Protein AF-A0A392V5I1-F1 (afdb_monomer_lite)

Foldseek 3Di:
DQCCQVPVDDDPPDDPVRVVVCVVVCVQWHCDPPFIWGQDPVRDIDTDDDPVVVVVVCCVVPVD

Radius of gyration: 14.52 Å; chains: 1; bounding box: 36×24×34 Å

Sequence (64 aa):
MANFKAANVIPKEYTWQQKQKLLKDAKQYWWDDPYLYREGRDGLMRRCVSEDEARSIMWHCHSS

Structure (mmCIF, N/CA/C/O backbone):
data_AF-A0A392V5I1-F1
#
_entry.id   AF-A0A392V5I1-F1
#
loop_
_atom_site.group_PDB
_atom_site.id
_atom_site.type_symbol
_atom_site.label_atom_id
_atom_site.label_alt_id
_atom_site.label_comp_id
_atom_site.label_asym_id
_atom_site.label_entity_id
_atom_site.label_seq_id
_atom_site.pdbx_PDB_ins_code
_atom_site.Cartn_x
_atom_site.Cartn_y
_atom_site.Cartn_z
_atom_site.occupancy
_atom_site.B_iso_or_equiv
_atom_site.auth_seq_id
_atom_site.auth_comp_id
_atom_site.auth_asym_id
_atom_site.auth_atom_id
_atom_site.pdbx_PDB_model_num
ATOM 1 N N . MET A 1 1 ? -1.237 -2.207 4.926 1.00 92.88 1 MET A N 1
ATOM 2 C CA . MET A 1 1 ? -1.912 -1.317 3.953 1.00 92.88 1 MET A CA 1
ATOM 3 C C . MET A 1 1 ? -2.731 -2.112 2.944 1.00 92.88 1 MET A C 1
ATOM 5 O O . MET A 1 1 ? -3.936 -1.917 2.930 1.00 92.88 1 MET A O 1
ATOM 9 N N . ALA A 1 2 ? -2.124 -3.030 2.177 1.00 92.62 2 ALA A N 1
ATOM 10 C CA . ALA A 1 2 ? -2.819 -3.881 1.197 1.00 92.62 2 ALA A CA 1
ATOM 11 C C . ALA A 1 2 ? -4.116 -4.510 1.742 1.00 92.62 2 ALA A C 1
ATOM 13 O O . ALA A 1 2 ? -5.188 -4.202 1.244 1.00 92.62 2 ALA A O 1
ATOM 14 N N . ASN A 1 3 ? -4.047 -5.243 2.859 1.00 92.94 3 ASN A N 1
ATOM 15 C CA . ASN A 1 3 ? -5.226 -5.883 3.471 1.00 92.94 3 ASN A CA 1
ATOM 16 C C . ASN A 1 3 ? -6.343 -4.894 3.845 1.00 92.94 3 ASN A C 1
ATOM 18 O O . ASN A 1 3 ? -7.525 -5.189 3.685 1.00 92.94 3 ASN A O 1
ATOM 22 N N . PHE A 1 4 ? -5.973 -3.705 4.333 1.00 95.12 4 PHE A N 1
ATOM 23 C CA . PHE A 1 4 ? -6.949 -2.667 4.655 1.00 95.12 4 PHE A CA 1
ATOM 24 C C . PHE A 1 4 ? -7.613 -2.125 3.386 1.00 95.12 4 PHE A C 1
ATOM 26 O O . PHE A 1 4 ? -8.816 -1.918 3.370 1.00 95.12 4 PHE A O 1
ATOM 33 N N . LYS A 1 5 ? -6.861 -1.928 2.302 1.00 94.62 5 LYS A N 1
ATOM 34 C CA . LYS A 1 5 ? -7.427 -1.433 1.045 1.00 94.62 5 LYS A CA 1
ATOM 35 C C . LYS A 1 5 ? -8.242 -2.478 0.284 1.00 94.62 5 LYS A C 1
ATOM 37 O O . LYS A 1 5 ? -9.264 -2.120 -0.284 1.00 94.62 5 LYS A O 1
ATOM 42 N N . ALA A 1 6 ? -7.817 -3.736 0.312 1.00 94.31 6 ALA A N 1
ATOM 43 C CA . ALA A 1 6 ? -8.506 -4.835 -0.353 1.00 94.31 6 ALA A CA 1
ATOM 44 C C . ALA A 1 6 ? -9.801 -5.236 0.372 1.00 94.31 6 ALA A C 1
ATOM 46 O O . ALA A 1 6 ? -10.810 -5.513 -0.266 1.00 94.31 6 ALA A O 1
ATOM 47 N N . ALA A 1 7 ? -9.782 -5.265 1.711 1.00 94.75 7 ALA A N 1
ATOM 48 C CA . ALA A 1 7 ? -10.849 -5.884 2.502 1.00 94.75 7 ALA A CA 1
ATOM 49 C C . ALA A 1 7 ? -11.322 -5.050 3.709 1.00 94.75 7 ALA A C 1
ATOM 51 O O . ALA A 1 7 ? -12.083 -5.547 4.534 1.00 94.75 7 ALA A O 1
ATOM 52 N N . ASN A 1 8 ? -10.873 -3.798 3.861 1.00 93.81 8 ASN A N 1
ATOM 53 C CA . ASN A 1 8 ? -11.161 -2.940 5.026 1.00 93.81 8 ASN A CA 1
ATOM 54 C C . ASN A 1 8 ? -10.774 -3.565 6.382 1.00 93.81 8 ASN A C 1
ATOM 56 O O . ASN A 1 8 ? -11.295 -3.186 7.432 1.00 93.81 8 ASN A O 1
ATOM 60 N N . VAL A 1 9 ? -9.813 -4.496 6.383 1.00 95.94 9 VAL A N 1
ATOM 61 C CA . VAL A 1 9 ? -9.350 -5.176 7.598 1.00 95.94 9 VAL A CA 1
ATOM 62 C C . VAL A 1 9 ? -8.379 -4.285 8.368 1.00 95.94 9 VAL A C 1
ATOM 64 O O . VAL A 1 9 ? -7.312 -3.919 7.870 1.00 95.94 9 VAL A O 1
ATOM 67 N N . ILE A 1 10 ? -8.736 -3.972 9.614 1.00 94.75 10 ILE A N 1
ATOM 68 C CA . ILE A 1 10 ? -7.870 -3.295 10.583 1.00 94.75 10 ILE A CA 1
ATOM 69 C C . ILE A 1 10 ? -7.476 -4.313 11.661 1.00 94.75 10 ILE A C 1
ATOM 71 O O . ILE A 1 10 ? -8.373 -4.896 12.276 1.00 94.75 10 ILE A O 1
ATOM 75 N N . PRO A 1 11 ? -6.174 -4.523 11.930 1.00 93.69 11 PRO A N 1
ATOM 76 C CA . PRO A 1 11 ? -5.743 -5.452 12.969 1.00 93.69 11 PRO A CA 1
ATOM 77 C C . PRO A 1 1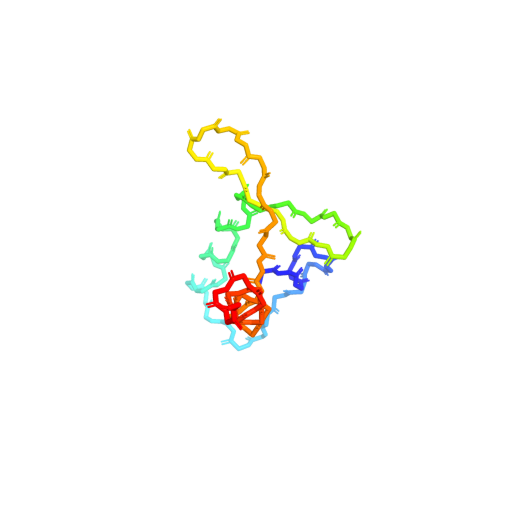1 ? -6.288 -5.057 14.351 1.00 93.69 11 PRO A C 1
ATOM 79 O O . PRO A 1 11 ? -6.351 -3.871 14.700 1.00 93.69 11 PRO A O 1
ATOM 82 N N . LYS A 1 12 ? -6.717 -6.046 15.142 1.00 93.75 12 LYS A N 1
ATOM 83 C CA . LYS A 1 12 ? -7.356 -5.808 16.451 1.00 93.75 12 LYS A CA 1
ATOM 84 C C . LYS A 1 12 ? -6.358 -5.263 17.470 1.00 93.75 12 LYS A C 1
ATOM 86 O O . LYS A 1 12 ? -6.728 -4.446 18.306 1.00 93.75 12 LYS A O 1
ATOM 91 N N . GLU A 1 13 ? -5.108 -5.675 17.334 1.00 96.69 13 GLU A N 1
ATOM 92 C CA . GLU A 1 13 ? -3.939 -5.278 18.108 1.00 96.69 13 GLU A CA 1
ATOM 93 C C . GLU A 1 13 ? -3.521 -3.815 17.895 1.00 96.69 13 GLU A C 1
ATOM 95 O O . GLU A 1 13 ? -2.694 -3.304 18.647 1.00 96.69 13 GLU A O 1
ATOM 100 N N . TYR A 1 14 ? -4.085 -3.111 16.904 1.00 96.25 14 TYR A N 1
ATOM 101 C CA . TYR A 1 14 ? -3.760 -1.702 16.696 1.00 96.25 14 TYR A CA 1
ATOM 102 C C . TYR A 1 14 ? -4.327 -0.828 17.819 1.00 96.25 14 TYR A C 1
ATOM 104 O O . TYR A 1 14 ? -5.533 -0.834 18.097 1.00 96.25 14 TYR A O 1
ATOM 112 N N . THR A 1 15 ?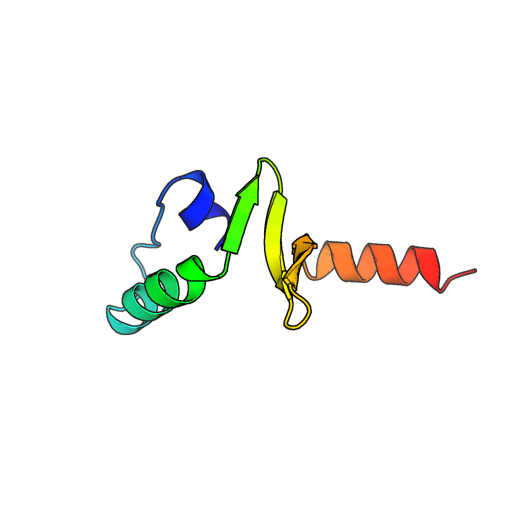 -3.470 0.021 18.385 1.00 97.88 15 THR A N 1
ATOM 113 C CA . THR A 1 15 ? -3.888 1.115 19.264 1.00 97.88 15 THR A CA 1
ATOM 114 C C . THR A 1 15 ? -4.745 2.123 18.500 1.00 97.88 15 THR A C 1
ATOM 116 O O . THR A 1 15 ? -4.722 2.193 17.267 1.00 97.88 15 THR A O 1
ATOM 119 N N . TRP A 1 16 ? -5.495 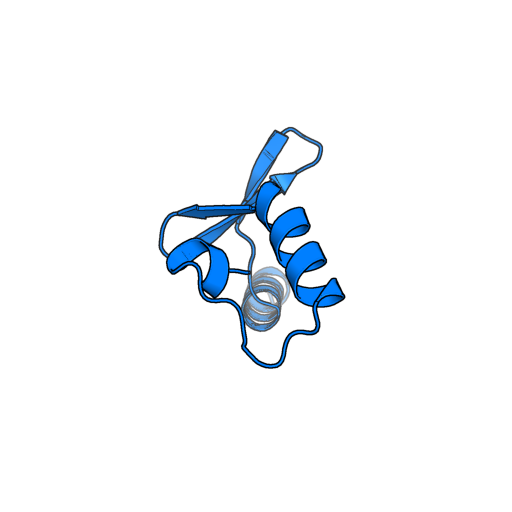2.959 19.220 1.00 96.81 16 TRP A N 1
ATOM 120 C CA . TRP A 1 16 ? -6.299 4.011 18.592 1.00 96.81 16 TRP A CA 1
ATOM 121 C C . TRP A 1 16 ? -5.450 4.927 17.693 1.00 96.81 16 TRP A C 1
ATOM 123 O O . TRP A 1 16 ? -5.842 5.212 16.560 1.00 96.81 16 TRP A O 1
ATOM 133 N N . GLN A 1 17 ? -4.248 5.306 18.142 1.00 97.94 17 GLN A N 1
ATOM 134 C CA . GLN A 1 17 ? -3.330 6.136 17.358 1.00 97.94 17 GLN A CA 1
ATOM 135 C C . GLN A 1 17 ? -2.885 5.433 16.066 1.00 97.94 17 GLN A C 1
ATOM 137 O O . GLN A 1 17 ? -2.840 6.058 15.006 1.00 97.94 17 GLN A O 1
ATOM 142 N N . GLN A 1 18 ? -2.589 4.130 16.125 1.00 97.56 18 GLN A N 1
ATOM 143 C CA . GLN A 1 18 ? -2.192 3.350 14.949 1.00 97.56 18 GLN A CA 1
ATOM 144 C C . GLN A 1 18 ? -3.333 3.218 13.939 1.00 97.56 18 GLN A C 1
ATOM 146 O O . GLN A 1 18 ? -3.096 3.330 12.737 1.00 97.56 18 GLN A O 1
ATOM 151 N N . LYS A 1 19 ? -4.577 3.051 14.406 1.00 96.62 19 LYS A N 1
ATOM 152 C CA . LYS A 1 19 ? -5.763 3.031 13.533 1.00 96.62 19 LYS A CA 1
ATOM 153 C C . LYS A 1 19 ? -5.941 4.362 12.808 1.00 96.62 19 LYS A C 1
ATOM 155 O O . LYS A 1 19 ? -6.102 4.373 11.592 1.00 96.62 19 LYS A O 1
ATOM 160 N N . GLN A 1 20 ? -5.843 5.484 13.523 1.00 97.19 20 GLN A N 1
ATOM 161 C CA . GLN A 1 20 ? -5.924 6.815 12.909 1.00 97.19 20 GLN A CA 1
ATOM 162 C C . GLN A 1 20 ? -4.803 7.048 11.889 1.00 97.19 20 GLN A C 1
ATOM 164 O O . GLN A 1 20 ? -5.054 7.562 10.798 1.00 97.19 20 GLN A O 1
ATOM 169 N N . LYS A 1 21 ? -3.577 6.612 12.204 1.00 96.75 21 LYS A N 1
ATOM 170 C CA . LYS A 1 21 ? -2.452 6.664 11.265 1.00 96.75 21 LYS A CA 1
ATOM 171 C C . LYS A 1 21 ? -2.728 5.835 10.009 1.00 96.75 21 LYS A C 1
ATOM 173 O O . LYS A 1 21 ? -2.573 6.355 8.910 1.00 96.75 21 LYS A O 1
ATOM 178 N N . LEU A 1 22 ? -3.204 4.597 10.159 1.00 96.00 22 LEU A N 1
ATOM 179 C CA . LEU A 1 22 ? -3.563 3.730 9.034 1.00 96.00 22 LEU A CA 1
ATOM 180 C C . LEU A 1 22 ? -4.603 4.395 8.122 1.00 96.00 22 LEU A C 1
ATOM 182 O O . LEU A 1 22 ? -4.406 4.427 6.911 1.00 96.00 22 LEU A O 1
ATOM 186 N N . LEU A 1 23 ? -5.672 4.959 8.695 1.00 95.44 23 LEU A N 1
ATOM 187 C CA . LEU A 1 23 ? -6.728 5.646 7.940 1.00 95.44 23 LEU A CA 1
ATOM 188 C C . LEU A 1 23 ? -6.207 6.880 7.195 1.00 95.44 23 LEU A C 1
ATOM 190 O O . LEU A 1 23 ? -6.616 7.140 6.063 1.00 95.44 23 LEU A O 1
ATOM 194 N N . LYS A 1 24 ? -5.300 7.644 7.813 1.00 95.62 24 LYS A N 1
ATOM 195 C CA . LYS A 1 24 ? -4.661 8.801 7.178 1.00 95.62 24 LYS A CA 1
ATOM 196 C C . LYS A 1 24 ? -3.767 8.368 6.020 1.00 95.62 24 LYS A C 1
ATOM 198 O O . LYS A 1 24 ? -3.912 8.900 4.921 1.00 95.62 24 LYS A O 1
ATOM 203 N N . ASP A 1 25 ? -2.885 7.403 6.259 1.00 94.31 25 ASP A N 1
ATOM 204 C CA . ASP A 1 25 ? -1.931 6.915 5.265 1.00 94.31 25 ASP A CA 1
ATOM 205 C C . ASP A 1 25 ? -2.671 6.285 4.082 1.00 94.31 25 ASP A C 1
ATOM 207 O O . ASP A 1 25 ? -2.326 6.542 2.932 1.00 94.31 25 ASP A O 1
ATOM 211 N N . ALA A 1 26 ? -3.755 5.549 4.346 1.00 94.75 26 ALA A N 1
ATOM 212 C CA . ALA A 1 26 ? -4.579 4.900 3.335 1.00 94.75 26 ALA A CA 1
ATOM 213 C C . ALA A 1 26 ? -5.114 5.863 2.266 1.00 94.75 26 ALA A C 1
ATOM 215 O O . ALA A 1 26 ? -5.340 5.434 1.139 1.00 94.75 26 ALA A O 1
ATOM 216 N N . LYS A 1 27 ? -5.279 7.159 2.550 1.00 93.00 27 LYS A N 1
ATOM 217 C CA . LYS A 1 27 ? -5.719 8.141 1.542 1.00 93.00 27 LYS A CA 1
ATOM 218 C C . LYS A 1 27 ? -4.753 8.273 0.361 1.00 93.00 27 LYS A C 1
ATOM 220 O O . LYS A 1 27 ? -5.181 8.661 -0.714 1.00 93.00 27 LYS A O 1
ATOM 225 N N . GLN A 1 28 ? -3.476 7.945 0.557 1.00 92.62 28 GLN A N 1
ATOM 226 C CA . GLN A 1 28 ? -2.438 8.050 -0.474 1.00 92.62 28 GLN A CA 1
ATOM 227 C C . GLN A 1 28 ? -2.271 6.776 -1.309 1.00 92.62 28 GLN A C 1
ATOM 229 O O . GLN A 1 28 ? -1.479 6.769 -2.249 1.00 92.62 28 GLN A O 1
ATOM 234 N N . TYR A 1 29 ? -2.964 5.693 -0.948 1.00 94.50 29 TYR A N 1
ATOM 235 C CA . TYR A 1 29 ? -2.806 4.398 -1.599 1.00 94.50 29 TYR A CA 1
ATOM 236 C C . TYR A 1 29 ?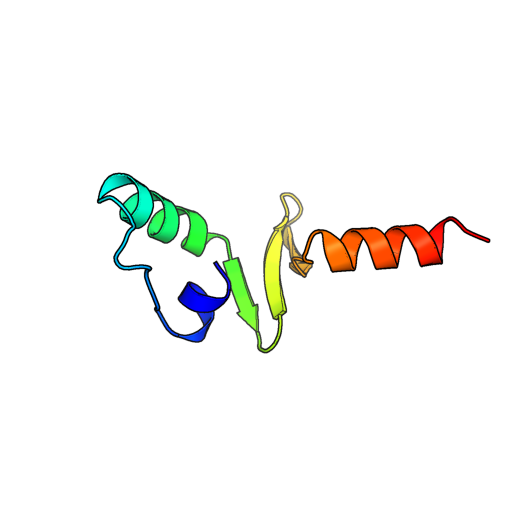 -4.067 3.981 -2.345 1.00 94.50 29 TYR A C 1
ATOM 238 O O . TYR A 1 29 ? -5.189 4.171 -1.868 1.00 94.50 29 TYR A O 1
ATOM 246 N N . TRP A 1 30 ? -3.856 3.324 -3.475 1.00 94.25 30 TRP A N 1
ATOM 247 C CA . TRP A 1 30 ? -4.889 2.766 -4.335 1.00 94.25 30 TRP A CA 1
ATOM 248 C C . TRP A 1 30 ? -4.68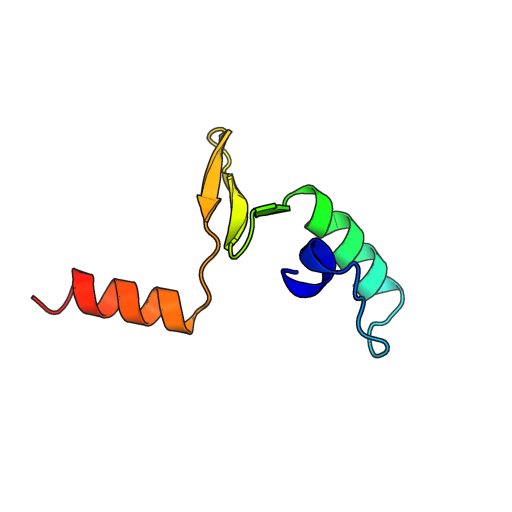0 1.265 -4.448 1.00 94.25 30 TRP A C 1
ATOM 250 O O . TRP A 1 30 ? -3.543 0.809 -4.531 1.00 94.25 30 TRP A O 1
ATOM 260 N N . TRP A 1 31 ? -5.764 0.501 -4.395 1.00 95.06 31 TRP A N 1
ATOM 261 C CA . TRP A 1 31 ? -5.720 -0.941 -4.601 1.00 95.06 31 TRP A CA 1
ATOM 262 C C . TRP A 1 31 ? -6.337 -1.251 -5.948 1.00 95.06 31 TRP A C 1
ATOM 264 O O . TRP A 1 31 ? -7.488 -0.887 -6.184 1.00 95.06 31 TRP A O 1
ATOM 274 N N . ASP A 1 32 ? -5.545 -1.882 -6.800 1.00 94.31 32 ASP A N 1
ATOM 275 C CA . ASP A 1 32 ? -5.955 -2.398 -8.095 1.00 94.31 32 ASP A CA 1
ATOM 276 C C . ASP A 1 32 ? -5.408 -3.819 -8.177 1.00 94.31 32 ASP A C 1
ATOM 278 O O . ASP A 1 32 ? -4.197 -4.022 -8.262 1.00 94.31 32 ASP A O 1
ATOM 282 N N . ASP A 1 33 ? -6.297 -4.787 -7.968 1.00 90.69 33 ASP A N 1
ATOM 283 C CA . ASP A 1 33 ? -5.942 -6.164 -7.639 1.00 90.69 33 ASP A CA 1
ATOM 284 C C . ASP A 1 33 ? -4.993 -6.776 -8.691 1.00 90.69 33 ASP A C 1
ATOM 286 O O . ASP A 1 33 ? -5.277 -6.677 -9.888 1.00 90.69 33 ASP A O 1
ATOM 290 N N . PRO A 1 34 ? -3.857 -7.390 -8.291 1.00 91.50 34 PRO A N 1
ATOM 291 C CA . PRO A 1 34 ? -3.409 -7.733 -6.928 1.00 91.50 34 PRO A CA 1
ATOM 292 C C . PRO A 1 34 ? -2.445 -6.707 -6.295 1.00 91.50 34 PRO A C 1
ATOM 294 O O . PRO A 1 34 ? -1.711 -7.019 -5.352 1.00 91.50 34 PRO A O 1
ATOM 297 N N . TYR A 1 35 ? -2.367 -5.497 -6.841 1.00 94.12 35 TYR A N 1
ATOM 298 C CA . TYR A 1 35 ? -1.303 -4.546 -6.560 1.00 94.12 35 TYR A CA 1
ATOM 299 C C . TYR A 1 35 ? -1.765 -3.319 -5.773 1.00 94.12 35 TYR A C 1
ATOM 301 O O . TYR A 1 35 ? -2.851 -2.760 -5.931 1.00 94.12 35 TYR A O 1
ATOM 309 N N . LEU A 1 36 ? -0.858 -2.847 -4.921 1.00 95.81 36 LEU A N 1
ATOM 310 C CA . LEU A 1 36 ? -1.003 -1.582 -4.222 1.00 95.81 36 LEU A CA 1
ATOM 311 C C . LEU A 1 36 ? -0.235 -0.508 -4.988 1.00 95.81 36 LEU A C 1
ATOM 313 O O . LEU A 1 36 ? 0.941 -0.685 -5.293 1.00 95.81 36 LEU A O 1
ATOM 317 N N . TYR A 1 37 ? -0.866 0.630 -5.231 1.00 96.00 37 TYR A N 1
ATOM 318 C CA . TYR A 1 37 ? -0.260 1.781 -5.882 1.00 96.00 37 TYR A CA 1
ATOM 319 C C . TYR A 1 37 ? -0.204 2.982 -4.948 1.00 96.00 37 TYR A C 1
ATOM 321 O O . TYR A 1 37 ? -1.039 3.143 -4.054 1.00 96.00 37 TYR A O 1
ATOM 329 N N . ARG A 1 38 ? 0.779 3.850 -5.184 1.00 95.50 38 ARG A N 1
ATOM 330 C CA . ARG A 1 38 ? 0.920 5.151 -4.533 1.00 95.50 38 ARG A CA 1
ATOM 331 C C . ARG A 1 38 ? 1.277 6.206 -5.572 1.00 95.50 38 ARG A C 1
ATOM 333 O O . ARG A 1 38 ? 2.131 5.966 -6.424 1.00 95.50 38 ARG A O 1
ATOM 340 N N . GLU A 1 39 ? 0.658 7.373 -5.469 1.00 93.56 39 GLU A N 1
ATOM 341 C CA . GLU A 1 39 ? 1.013 8.527 -6.292 1.00 93.56 39 GLU A CA 1
ATOM 342 C C . GLU A 1 39 ? 2.346 9.126 -5.817 1.00 93.56 39 GLU A C 1
ATOM 344 O O . GLU A 1 39 ? 2.552 9.388 -4.624 1.00 93.56 39 GLU A O 1
ATOM 349 N N . GLY A 1 40 ? 3.284 9.294 -6.747 1.00 90.81 40 GLY A N 1
ATOM 350 C CA . GLY A 1 40 ? 4.536 10.002 -6.508 1.00 90.81 40 GLY A CA 1
ATOM 351 C C . GLY A 1 40 ? 4.347 11.518 -6.460 1.00 90.81 40 GLY A C 1
ATOM 352 O O . GLY A 1 40 ? 3.292 12.053 -6.778 1.00 90.81 40 GLY A O 1
ATOM 353 N N . ARG A 1 41 ? 5.407 12.248 -6.092 1.00 91.62 41 ARG A N 1
ATOM 354 C CA . ARG A 1 41 ? 5.382 13.727 -6.101 1.00 91.62 41 ARG A CA 1
ATOM 355 C C . ARG A 1 41 ? 5.236 14.329 -7.503 1.00 91.62 41 ARG A C 1
ATOM 357 O O . ARG A 1 41 ? 4.916 15.500 -7.631 1.00 91.62 41 ARG A O 1
ATOM 364 N N . ASP A 1 42 ? 5.514 13.533 -8.519 1.00 95.00 42 ASP A N 1
ATOM 365 C CA . ASP A 1 42 ? 5.399 13.838 -9.941 1.00 95.00 42 ASP A CA 1
ATOM 366 C C . ASP A 1 42 ? 4.030 13.456 -10.529 1.00 95.00 42 ASP A C 1
ATOM 368 O O . ASP A 1 42 ? 3.862 13.486 -11.744 1.00 95.00 42 ASP A O 1
ATOM 372 N N . GLY A 1 43 ? 3.063 13.063 -9.691 1.00 91.00 43 GLY A N 1
ATOM 373 C CA . GLY A 1 43 ? 1.723 12.653 -10.123 1.00 91.00 43 GLY A CA 1
ATOM 374 C C . GLY A 1 43 ? 1.665 11.261 -10.757 1.00 91.00 43 GLY A C 1
ATOM 375 O O . GLY A 1 43 ? 0.604 10.810 -11.181 1.00 91.00 43 GLY A O 1
ATOM 376 N N . LEU A 1 44 ? 2.794 10.545 -10.832 1.00 94.62 44 LEU A N 1
ATOM 377 C CA . LEU A 1 44 ? 2.830 9.210 -11.419 1.00 94.62 44 LEU A CA 1
ATOM 378 C C . LEU A 1 44 ? 2.483 8.146 -10.381 1.00 94.62 44 LEU A C 1
ATOM 380 O O . LEU A 1 44 ? 3.118 8.040 -9.325 1.00 94.62 44 LEU A O 1
ATOM 384 N N . MET A 1 45 ? 1.514 7.304 -10.731 1.00 94.38 45 MET A N 1
ATOM 385 C CA . MET A 1 45 ? 1.145 6.126 -9.955 1.00 94.38 45 MET A CA 1
ATOM 386 C C . MET A 1 45 ? 2.236 5.063 -10.055 1.00 94.38 45 MET A C 1
ATOM 388 O O . MET A 1 45 ? 2.601 4.619 -11.141 1.00 94.38 45 MET A O 1
ATOM 392 N N . ARG A 1 46 ? 2.757 4.637 -8.904 1.00 95.62 46 ARG A N 1
ATOM 393 C CA . ARG A 1 46 ? 3.795 3.607 -8.808 1.00 95.62 46 ARG A CA 1
ATOM 394 C C . ARG A 1 46 ? 3.313 2.428 -7.994 1.00 95.62 46 ARG A C 1
ATOM 396 O O . ARG A 1 46 ? 2.750 2.602 -6.912 1.00 95.62 46 ARG A O 1
ATOM 403 N N . ARG A 1 47 ? 3.593 1.232 -8.504 1.00 96.31 47 ARG A N 1
ATOM 404 C CA . ARG A 1 47 ? 3.354 -0.020 -7.794 1.00 96.31 47 ARG A CA 1
ATOM 405 C C . ARG A 1 47 ? 4.263 -0.090 -6.567 1.00 96.31 47 ARG A C 1
ATOM 407 O O . ARG A 1 47 ? 5.477 0.068 -6.672 1.00 96.31 47 ARG A O 1
ATOM 414 N N . CYS A 1 48 ? 3.662 -0.309 -5.409 1.00 94.81 48 CYS A N 1
ATOM 415 C CA . CYS A 1 48 ? 4.360 -0.647 -4.181 1.00 94.81 48 CYS A CA 1
ATOM 416 C C . CYS A 1 48 ? 4.752 -2.123 -4.247 1.00 94.81 48 CYS A C 1
ATOM 418 O O . CYS A 1 48 ? 3.901 -2.979 -4.479 1.00 94.81 48 CYS A O 1
ATOM 420 N N . VAL A 1 49 ? 6.030 -2.402 -4.025 1.00 94.62 49 VAL A N 1
ATOM 421 C CA . VAL A 1 49 ? 6.590 -3.755 -3.967 1.00 94.62 49 VAL A CA 1
ATOM 422 C C . VAL A 1 49 ? 6.993 -4.068 -2.529 1.00 94.62 49 VAL A C 1
ATOM 424 O O . VAL A 1 49 ? 7.309 -3.152 -1.761 1.00 94.62 49 VAL A O 1
ATOM 427 N N . SER A 1 50 ? 6.949 -5.342 -2.141 1.00 93.44 50 SER A N 1
ATOM 428 C CA . SER A 1 50 ? 7.498 -5.763 -0.848 1.00 93.44 50 SER A CA 1
ATOM 429 C C . SER A 1 50 ? 9.023 -5.635 -0.851 1.00 93.44 50 SER A C 1
ATOM 431 O O . SER A 1 50 ? 9.648 -5.534 -1.906 1.00 93.44 50 SER A O 1
ATOM 433 N N . GLU A 1 51 ? 9.644 -5.650 0.328 1.00 95.19 51 GLU A N 1
ATOM 434 C CA . GLU A 1 51 ? 11.107 -5.634 0.425 1.00 95.19 51 GLU A CA 1
ATOM 435 C C . GLU A 1 51 ? 11.733 -6.859 -0.262 1.00 95.19 51 GLU A C 1
ATOM 437 O O . GLU A 1 51 ? 12.731 -6.732 -0.966 1.00 95.19 51 GLU A O 1
ATOM 442 N N . ASP A 1 52 ? 11.118 -8.036 -0.125 1.00 96.06 52 ASP A N 1
ATOM 443 C CA . ASP A 1 52 ? 11.536 -9.260 -0.817 1.00 96.06 52 ASP A CA 1
ATOM 444 C C . ASP A 1 52 ? 11.491 -9.113 -2.341 1.00 96.06 52 ASP A C 1
ATOM 446 O O . ASP A 1 52 ? 12.460 -9.437 -3.029 1.00 96.06 52 ASP A O 1
ATOM 450 N N . GLU A 1 53 ? 10.391 -8.574 -2.871 1.00 95.06 53 GLU A N 1
ATOM 451 C CA . GLU A 1 53 ? 10.238 -8.342 -4.306 1.00 95.06 53 GLU A CA 1
ATOM 452 C C . GLU A 1 53 ? 11.225 -7.275 -4.800 1.00 95.06 53 GLU A C 1
ATOM 454 O O . GLU A 1 53 ? 11.873 -7.465 -5.827 1.00 95.06 53 GLU A O 1
ATOM 459 N N . ALA A 1 54 ? 11.418 -6.190 -4.045 1.00 95.50 54 ALA A N 1
ATOM 460 C CA . ALA A 1 54 ? 12.407 -5.163 -4.363 1.00 95.50 54 ALA A CA 1
ATOM 461 C C . ALA A 1 54 ? 13.832 -5.735 -4.425 1.00 95.50 54 ALA A C 1
ATOM 463 O O . ALA A 1 54 ? 14.586 -5.409 -5.344 1.00 95.50 54 ALA A O 1
ATOM 464 N N . ARG A 1 55 ? 14.194 -6.618 -3.483 1.00 96.06 55 ARG A N 1
ATOM 465 C CA . ARG A 1 55 ? 15.490 -7.315 -3.480 1.00 96.06 55 ARG A CA 1
ATOM 466 C C . ARG A 1 55 ? 15.646 -8.232 -4.688 1.00 96.06 55 ARG A C 1
ATOM 468 O O . ARG A 1 55 ? 16.702 -8.216 -5.313 1.00 96.06 55 ARG A O 1
ATOM 475 N N . SER A 1 56 ? 14.606 -8.987 -5.043 1.00 96.12 56 SER A N 1
ATOM 476 C CA . SER A 1 56 ? 14.609 -9.832 -6.244 1.00 96.12 56 SER A CA 1
ATOM 477 C C . SER A 1 56 ? 14.808 -8.999 -7.515 1.00 96.12 56 SER A C 1
ATOM 479 O O . SER A 1 56 ? 15.700 -9.305 -8.304 1.00 96.12 56 SER A O 1
ATOM 481 N N . ILE A 1 57 ? 14.061 -7.901 -7.675 1.00 94.94 57 ILE A N 1
ATOM 482 C CA . ILE A 1 57 ? 14.207 -6.978 -8.812 1.00 94.94 57 ILE A CA 1
ATOM 483 C C . ILE A 1 57 ? 15.641 -6.442 -8.885 1.00 94.94 57 ILE A C 1
ATOM 485 O O . ILE A 1 57 ? 16.269 -6.498 -9.940 1.00 94.94 57 ILE A O 1
ATOM 489 N N . MET A 1 58 ? 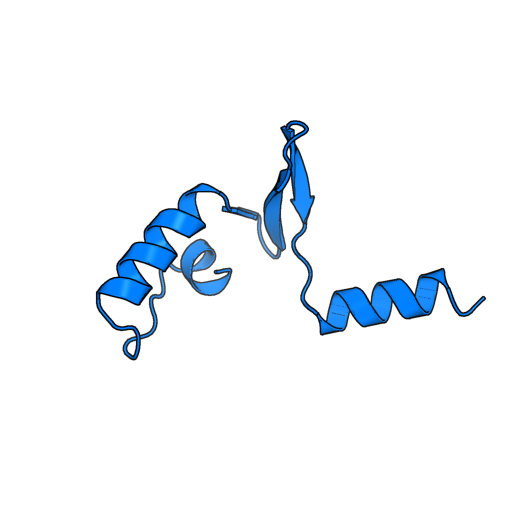16.183 -5.965 -7.762 1.00 94.75 58 MET A N 1
ATOM 490 C CA . MET A 1 58 ? 17.545 -5.431 -7.704 1.00 94.75 58 MET A CA 1
ATOM 491 C C . MET A 1 58 ? 18.586 -6.483 -8.097 1.00 94.75 58 MET A C 1
ATOM 493 O O . MET A 1 58 ? 19.483 -6.187 -8.884 1.00 94.75 58 MET A O 1
ATOM 497 N N . TRP A 1 59 ? 18.449 -7.714 -7.600 1.00 95.88 59 TRP A N 1
ATOM 498 C CA . TRP A 1 59 ? 19.340 -8.812 -7.961 1.00 95.88 59 TRP A CA 1
ATOM 499 C C . TRP A 1 59 ? 19.304 -9.080 -9.470 1.00 95.88 59 TRP A C 1
ATOM 501 O O . TRP A 1 59 ? 20.355 -9.103 -10.104 1.00 95.88 59 TRP A O 1
ATOM 511 N N . HIS A 1 60 ? 18.121 -9.188 -10.076 1.00 94.75 60 HIS A N 1
ATOM 512 C CA . HIS A 1 60 ? 18.004 -9.426 -11.517 1.00 94.75 60 HIS A CA 1
ATOM 513 C C . HIS A 1 60 ? 18.562 -8.281 -12.374 1.00 94.75 60 HIS A C 1
ATOM 515 O O . HIS A 1 60 ? 19.104 -8.539 -13.444 1.00 94.75 60 HIS A O 1
ATOM 521 N N . CYS A 1 61 ? 18.459 -7.030 -11.919 1.00 94.88 61 CYS A N 1
ATOM 522 C CA . CYS A 1 61 ? 18.941 -5.873 -12.677 1.00 94.88 61 CYS A CA 1
ATOM 523 C C . CYS A 1 61 ? 20.454 -5.628 -12.563 1.00 94.88 61 CYS A C 1
ATOM 525 O O . CYS A 1 61 ? 21.033 -5.056 -13.481 1.00 94.88 61 CYS A O 1
ATOM 527 N N . HIS A 1 62 ? 21.088 -6.005 -11.449 1.00 91.88 62 HIS A N 1
ATOM 528 C CA . HIS A 1 62 ? 22.487 -5.654 -11.163 1.00 91.88 62 HIS A CA 1
ATOM 529 C C . HIS A 1 62 ? 23.459 -6.836 -11.174 1.00 91.88 62 HIS A C 1
ATOM 531 O O . HIS A 1 62 ? 24.664 -6.610 -11.186 1.00 91.88 62 HIS A O 1
ATOM 537 N N . SER A 1 63 ? 22.971 -8.078 -11.173 1.00 81.38 63 SER A N 1
ATOM 538 C CA . SER A 1 63 ? 23.824 -9.281 -11.138 1.00 81.38 63 SER A CA 1
ATOM 539 C C . SER A 1 63 ? 24.203 -9.790 -12.535 1.00 81.38 63 SER A C 1
ATOM 541 O O . SER A 1 63 ? 24.377 -10.994 -12.713 1.00 81.38 63 SER A O 1
ATOM 543 N N . SER A 1 64 ? 24.262 -8.892 -13.526 1.00 60.25 64 SER A N 1
ATOM 544 C CA . SER A 1 64 ? 24.702 -9.192 -14.900 1.00 60.25 64 SER A CA 1
ATOM 545 C C . SER A 1 64 ? 26.213 -9.082 -15.047 1.00 60.25 64 SER A C 1
ATOM 547 O O . SER A 1 64 ? 26.786 -8.142 -14.453 1.00 60.25 64 SER A O 1
#

pLDDT: mean 93.98, std 4.85, range [60.25, 97.94]

Organism: NCBI:txid97028

Secondary structure (DSSP, 8-state):
-HHHHHH----TT--HHHHHHHHHHHTTEEEETTEEEEE-TTS-EEEE--HHHHHHHHHHHH--